Protein AF-A0A170V1P1-F1 (afdb_monomer_lite)

Secondary structure (DSSP, 8-state):
----HHHHHHHHHHTTSS-TTHHHHHHHHHHHHHTTS-HHHH-HHHHHHHHHHHHHHHHHS-HHHHHHHHHHHHHHS-TT-THHHHHHHHHHHH-STTSTTHHHHHHHHHHHHHH-TTTSHHHHHHHIIIIIIIIIIIHHHHHHTT----S---

Foldseek 3Di:
DPDDPVVLLVLLVQCPDDDPCRNLVSLVVLLVVLQVPACCVVPVPSVVSLLVSLLCCLQPNDLSSVLSSLSNCLSHDDLPPCSLVVSLVSLLVLLDPPHPCNSSSVSNLVNCCVSNVPPQVPPSVVCCVPSPVPPPPPVVVVVVVPPPPPDDDD

pLDDT: mean 90.19, std 14.11, range [43.72, 98.62]

InterPro domains:
  IPR016024 Armadillo-type fold [SSF48371] (6-128)

Radius of gyration: 19.27 Å; chains: 1; bounding box: 43×29×70 Å

Organism: Triatoma infestans (NCBI:txid30076)

Structure (mmCIF, N/CA/C/O backbone):
data_AF-A0A170V1P1-F1
#
_entry.id   AF-A0A170V1P1-F1
#
loop_
_atom_site.group_PDB
_atom_site.id
_atom_site.type_symbol
_atom_site.label_atom_id
_atom_site.label_alt_id
_atom_site.label_comp_id
_atom_site.label_asym_id
_atom_site.label_entity_id
_atom_site.label_seq_id
_atom_site.pdbx_PDB_ins_code
_atom_site.Cartn_x
_atom_site.Cartn_y
_atom_site.Cartn_z
_atom_site.occupancy
_atom_site.B_iso_or_equiv
_atom_site.auth_seq_id
_atom_site.auth_comp_id
_atom_site.auth_asym_id
_atom_site.auth_atom_id
_atom_site.pdbx_PDB_model_num
ATOM 1 N N . HIS A 1 1 ? -27.353 5.378 13.499 1.00 51.12 1 HIS A N 1
ATOM 2 C CA . HIS A 1 1 ? -25.947 4.970 13.680 1.00 51.12 1 HIS A CA 1
ATOM 3 C C . HIS A 1 1 ? -25.795 3.665 12.903 1.00 51.12 1 HIS A C 1
ATOM 5 O O . HIS A 1 1 ? -26.451 2.713 13.277 1.00 51.12 1 HIS A O 1
ATOM 11 N N . PHE A 1 2 ? -25.133 3.671 11.739 1.00 61.84 2 PHE A N 1
ATOM 12 C CA . PHE A 1 2 ? -25.094 2.531 10.789 1.00 61.84 2 PHE A CA 1
ATOM 13 C C . PHE A 1 2 ? -23.737 1.795 10.823 1.00 61.84 2 PHE A C 1
ATOM 15 O O . PHE A 1 2 ? -23.465 0.920 10.010 1.00 61.84 2 PHE A O 1
ATOM 22 N N . MET A 1 3 ? -22.859 2.206 11.741 1.00 75.06 3 MET A N 1
ATOM 23 C CA . MET A 1 3 ? -21.502 1.701 11.897 1.00 75.06 3 MET A CA 1
ATOM 24 C C . MET A 1 3 ? -21.457 0.753 13.083 1.00 75.06 3 MET A C 1
ATOM 26 O O . MET A 1 3 ? -21.413 1.195 14.228 1.00 75.06 3 MET A O 1
ATOM 30 N N . HIS A 1 4 ? -21.503 -0.540 12.792 1.00 85.19 4 HIS A N 1
ATOM 31 C CA . HIS A 1 4 ? -21.420 -1.597 13.785 1.00 85.19 4 HIS A CA 1
ATOM 32 C C . HIS A 1 4 ? -20.272 -2.547 13.443 1.00 85.19 4 HIS A C 1
ATOM 34 O O . HIS A 1 4 ? -19.876 -2.699 12.283 1.00 85.19 4 HIS A O 1
ATOM 40 N N . THR A 1 5 ? -19.721 -3.167 14.482 1.00 89.12 5 THR A N 1
ATOM 41 C CA . THR A 1 5 ? -18.569 -4.065 14.387 1.00 89.12 5 THR A CA 1
ATOM 42 C C . THR A 1 5 ? -18.816 -5.253 13.455 1.00 89.12 5 THR A C 1
ATOM 44 O O . THR A 1 5 ? -17.928 -5.646 12.705 1.00 89.12 5 THR A O 1
ATOM 47 N N . ASP A 1 6 ? -20.020 -5.816 13.469 1.00 92.06 6 ASP A N 1
ATOM 48 C CA . ASP A 1 6 ? -20.444 -6.916 12.598 1.00 92.06 6 ASP A CA 1
ATOM 49 C C . ASP A 1 6 ? -20.408 -6.535 11.110 1.00 92.06 6 ASP A C 1
ATOM 51 O O . ASP A 1 6 ? -19.884 -7.296 10.295 1.00 92.06 6 ASP A O 1
ATOM 55 N N . VAL A 1 7 ? -20.873 -5.332 10.760 1.00 91.50 7 VAL A N 1
ATOM 56 C CA . VAL A 1 7 ? -20.825 -4.809 9.387 1.00 91.50 7 VAL A CA 1
ATOM 57 C C . VAL A 1 7 ? -19.379 -4.657 8.917 1.00 91.50 7 VAL A C 1
ATOM 59 O O . VAL A 1 7 ? -19.053 -5.066 7.803 1.00 91.50 7 VAL A O 1
ATOM 62 N N . LEU A 1 8 ? -18.491 -4.112 9.756 1.00 92.69 8 LEU A N 1
ATOM 63 C CA . LEU A 1 8 ? -17.074 -3.966 9.407 1.00 92.69 8 LEU A CA 1
ATOM 64 C C . LEU A 1 8 ? -16.375 -5.314 9.247 1.00 92.69 8 LEU A C 1
ATOM 66 O O . LEU A 1 8 ? -15.660 -5.501 8.265 1.00 92.69 8 LEU A O 1
ATOM 70 N N . LYS A 1 9 ? -16.625 -6.269 10.145 1.00 94.06 9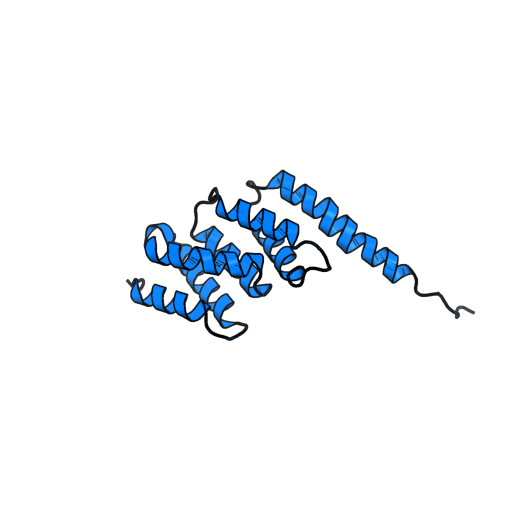 LYS A N 1
ATOM 71 C CA . LYS A 1 9 ? -16.095 -7.634 10.020 1.00 94.06 9 LYS A CA 1
ATOM 72 C C . LYS A 1 9 ? -16.570 -8.307 8.740 1.00 94.06 9 LYS A C 1
ATOM 74 O O . LYS A 1 9 ? -15.771 -8.926 8.038 1.00 94.06 9 LYS A O 1
ATOM 79 N N . HIS A 1 10 ? -17.844 -8.130 8.389 1.00 94.81 10 HIS A N 1
ATOM 80 C CA . HIS A 1 10 ? -18.364 -8.643 7.130 1.00 94.81 10 HIS A CA 1
ATOM 81 C C . HIS A 1 10 ? -17.653 -7.997 5.934 1.00 94.81 10 HIS A C 1
ATOM 83 O O . HIS A 1 10 ? -17.141 -8.717 5.082 1.00 94.81 10 HIS A O 1
ATOM 89 N N . LEU A 1 11 ? -17.512 -6.667 5.907 1.00 95.44 11 LEU A N 1
ATOM 90 C CA . LEU A 1 11 ? -16.762 -5.970 4.856 1.00 95.44 11 LEU A CA 1
ATOM 91 C C . LEU A 1 11 ? -15.310 -6.464 4.755 1.00 95.44 11 LEU A C 1
ATOM 93 O O . LEU A 1 11 ? -14.849 -6.738 3.653 1.00 95.44 11 LEU A O 1
ATOM 97 N N . ILE A 1 12 ? -14.604 -6.635 5.875 1.00 95.69 12 ILE A N 1
ATOM 98 C CA . ILE A 1 12 ? -13.230 -7.160 5.885 1.00 95.69 12 ILE A CA 1
ATOM 99 C C . ILE A 1 12 ? -13.186 -8.576 5.298 1.00 95.69 12 ILE A C 1
ATOM 101 O O . ILE A 1 12 ? -12.317 -8.861 4.476 1.00 95.69 12 ILE A O 1
ATOM 105 N N . SER A 1 13 ? -14.153 -9.439 5.625 1.00 95.69 13 SER A N 1
ATOM 106 C CA . SER A 1 13 ? -14.218 -10.793 5.057 1.00 95.69 13 SER A CA 1
ATOM 107 C C . SER A 1 13 ? -14.398 -10.798 3.531 1.00 95.69 13 SER A C 1
ATOM 109 O O . SER A 1 13 ? -13.803 -11.628 2.844 1.00 95.69 13 SER A O 1
ATOM 111 N N . LEU A 1 14 ? -15.123 -9.817 2.970 1.00 96.62 14 LEU A N 1
ATOM 112 C CA . LEU A 1 14 ? -15.291 -9.680 1.516 1.00 96.62 14 LEU A CA 1
ATOM 113 C C . LEU A 1 14 ? -13.968 -9.377 0.792 1.00 96.62 14 LEU A C 1
ATOM 115 O O . LEU A 1 14 ? -13.856 -9.646 -0.402 1.00 96.62 14 LEU A O 1
ATOM 119 N N . LEU A 1 15 ? -12.950 -8.842 1.481 1.00 96.31 15 LEU A N 1
ATOM 120 C CA . LEU A 1 15 ? -11.634 -8.579 0.882 1.00 96.31 15 LEU A CA 1
ATOM 121 C C . LEU A 1 15 ? -10.912 -9.857 0.448 1.00 96.31 15 LEU A C 1
ATOM 123 O O . LEU A 1 15 ? -10.050 -9.791 -0.426 1.00 96.31 15 LEU A O 1
ATOM 127 N N . GLN A 1 16 ? -11.253 -10.996 1.049 1.00 91.06 16 GLN A N 1
ATOM 128 C CA . GLN A 1 16 ? -10.657 -12.295 0.738 1.00 91.06 16 GLN A CA 1
ATOM 129 C C . GLN A 1 16 ? -11.394 -13.030 -0.388 1.00 91.06 16 GLN A C 1
ATOM 131 O O . GLN A 1 16 ? -10.928 -14.070 -0.845 1.00 91.06 16 GLN A O 1
ATOM 136 N N . MET A 1 17 ? -12.534 -12.506 -0.848 1.00 93.00 17 MET A N 1
ATOM 137 C CA . MET A 1 17 ? -13.290 -13.127 -1.930 1.00 93.00 17 MET A CA 1
ATOM 138 C C . MET A 1 17 ? -12.584 -12.978 -3.275 1.00 93.00 17 MET A C 1
ATOM 140 O O . MET A 1 17 ? -12.004 -11.938 -3.601 1.00 93.00 17 MET A O 1
ATOM 144 N N . GLU A 1 18 ? -12.711 -14.014 -4.098 1.00 86.38 18 GLU A N 1
ATOM 145 C CA . GLU A 1 18 ? -12.248 -13.981 -5.476 1.00 86.38 18 GLU A CA 1
ATOM 146 C C . GLU A 1 18 ? -13.092 -13.015 -6.309 1.00 86.38 18 GLU A C 1
ATOM 148 O O . GLU A 1 18 ? -14.321 -13.040 -6.301 1.00 86.38 18 GLU A O 1
ATOM 153 N N . GLY A 1 19 ? -12.418 -12.149 -7.057 1.00 87.94 19 GLY A N 1
ATOM 154 C CA . GLY A 1 19 ? -13.070 -11.184 -7.929 1.00 87.94 19 GLY A CA 1
ATOM 155 C C . GLY A 1 19 ? -12.243 -9.918 -8.049 1.00 87.94 19 GLY A C 1
ATOM 156 O O . GLY A 1 19 ? -11.910 -9.266 -7.062 1.00 87.94 19 GLY A O 1
ATOM 157 N N . GLU A 1 20 ? -11.921 -9.534 -9.281 1.00 85.25 20 GLU A N 1
ATOM 158 C CA . GLU A 1 20 ? -10.964 -8.455 -9.536 1.00 85.25 20 GLU A CA 1
ATOM 159 C C . GLU A 1 20 ? -11.366 -7.105 -8.920 1.00 85.25 20 GLU A C 1
ATOM 161 O O . GLU A 1 20 ? -10.501 -6.322 -8.524 1.00 85.25 20 GLU A O 1
ATOM 166 N N . ASN A 1 21 ? -12.669 -6.834 -8.830 1.00 91.44 21 ASN A N 1
ATOM 167 C CA . ASN A 1 21 ? -13.185 -5.552 -8.358 1.00 91.44 21 ASN A CA 1
ATOM 168 C C . ASN A 1 21 ? -13.751 -5.599 -6.932 1.00 91.44 21 ASN A C 1
ATOM 170 O O . ASN A 1 21 ? -14.033 -4.533 -6.392 1.00 91.44 21 ASN A O 1
ATOM 174 N N . ILE A 1 22 ? -13.867 -6.772 -6.294 1.00 96.06 22 ILE A N 1
ATOM 175 C CA . ILE A 1 22 ? -14.460 -6.879 -4.950 1.00 96.06 22 ILE A CA 1
ATOM 176 C C . ILE A 1 22 ? -13.596 -6.127 -3.938 1.00 96.06 22 ILE A C 1
ATOM 178 O O . ILE A 1 22 ? -14.036 -5.124 -3.376 1.00 96.06 22 ILE A O 1
ATOM 182 N N . ALA A 1 23 ? -12.335 -6.536 -3.775 1.00 97.19 23 ALA A N 1
ATOM 183 C CA . ALA A 1 23 ? -11.441 -5.902 -2.810 1.00 97.19 23 ALA A CA 1
ATOM 184 C C . ALA A 1 23 ? -11.261 -4.382 -3.042 1.00 97.19 23 ALA A C 1
ATOM 186 O O . ALA A 1 23 ? -11.428 -3.622 -2.088 1.00 97.19 23 ALA A O 1
ATOM 187 N N . PRO A 1 24 ? -11.012 -3.876 -4.271 1.00 97.38 24 PRO A N 1
ATOM 188 C CA . PRO A 1 24 ? -10.933 -2.432 -4.508 1.00 97.38 24 PRO A CA 1
ATOM 189 C C . PRO A 1 24 ? -12.202 -1.655 -4.121 1.00 97.38 24 PRO A C 1
ATOM 191 O O . PRO A 1 24 ? -12.094 -0.544 -3.596 1.00 97.38 24 PRO A O 1
ATOM 194 N N . LEU A 1 25 ? -13.395 -2.208 -4.373 1.00 98.00 25 LEU A N 1
ATOM 195 C CA . LEU A 1 25 ? -14.662 -1.557 -4.023 1.00 98.00 25 LEU A CA 1
ATOM 196 C C . LEU A 1 25 ? -14.867 -1.528 -2.509 1.00 98.00 25 LEU A C 1
ATOM 198 O O . LEU A 1 25 ? -15.166 -0.472 -1.952 1.00 98.00 25 LEU A O 1
ATOM 202 N N . VAL A 1 26 ? -14.630 -2.652 -1.837 1.00 97.88 26 VAL A N 1
ATOM 203 C CA . VAL A 1 26 ? -14.734 -2.759 -0.378 1.00 97.88 26 VAL A CA 1
ATOM 204 C C . VAL A 1 26 ? -13.740 -1.819 0.311 1.00 97.88 26 VAL A C 1
ATOM 206 O O . VAL A 1 26 ? -14.126 -1.067 1.203 1.00 97.88 26 VAL A O 1
ATOM 209 N N . LEU A 1 27 ? -12.484 -1.764 -0.146 1.00 98.06 27 LEU A N 1
ATOM 210 C CA . LEU A 1 27 ? -11.490 -0.814 0.368 1.00 98.06 27 LEU A CA 1
ATOM 211 C C . LEU A 1 27 ? -11.916 0.640 0.149 1.00 98.06 27 LEU A C 1
ATOM 213 O O . LEU A 1 27 ? -11.686 1.481 1.016 1.00 98.06 27 LEU A O 1
ATOM 217 N N . SER A 1 28 ? -12.567 0.955 -0.974 1.00 97.31 28 SER A N 1
ATOM 218 C CA . SER A 1 28 ? -13.118 2.293 -1.213 1.00 97.31 28 SER A CA 1
ATOM 219 C C . SER A 1 28 ? -14.236 2.633 -0.223 1.00 97.31 28 SER A C 1
ATOM 221 O O . SER A 1 28 ? -14.306 3.775 0.237 1.00 97.31 28 SER A O 1
ATOM 223 N N . VAL A 1 29 ? -15.081 1.659 0.128 1.00 96.62 29 VAL A N 1
ATOM 224 C CA . VAL A 1 29 ? -16.107 1.808 1.170 1.00 96.62 29 VAL A CA 1
ATOM 225 C C . VAL A 1 29 ? -15.441 2.050 2.525 1.00 96.62 29 VAL A C 1
ATOM 227 O O . VAL A 1 29 ? -15.682 3.093 3.124 1.00 96.62 29 VAL A O 1
ATOM 230 N N . LEU A 1 30 ? -14.522 1.186 2.966 1.00 96.31 30 LEU A N 1
ATOM 231 C CA . LEU A 1 30 ? -13.786 1.348 4.232 1.00 96.31 30 LEU A CA 1
ATOM 232 C C . LEU A 1 30 ? -13.037 2.690 4.308 1.00 96.31 30 LEU A C 1
ATOM 234 O O . LEU A 1 30 ? -13.056 3.372 5.330 1.00 96.31 30 LEU A O 1
ATOM 238 N N . THR A 1 31 ? -12.435 3.119 3.198 1.00 97.12 31 THR A N 1
ATOM 239 C CA . THR A 1 31 ? -11.798 4.439 3.087 1.00 97.12 31 THR A CA 1
ATOM 240 C C . THR A 1 31 ? -12.814 5.562 3.267 1.00 97.12 31 THR A C 1
ATOM 242 O O . THR A 1 31 ? -12.540 6.518 3.980 1.00 97.12 31 THR A O 1
ATOM 245 N N . PHE A 1 32 ? -13.978 5.484 2.615 1.00 96.06 32 PHE A N 1
ATOM 246 C CA . PHE A 1 32 ? -15.017 6.508 2.730 1.00 96.06 32 PHE A CA 1
ATOM 247 C C . PHE A 1 32 ? -15.531 6.638 4.166 1.00 96.06 32 PHE A C 1
ATOM 249 O O . PHE A 1 32 ? -15.679 7.753 4.660 1.00 96.06 32 PHE A O 1
ATOM 256 N N . LEU A 1 33 ? -15.736 5.508 4.838 1.00 93.94 33 LEU A N 1
ATOM 257 C CA . LEU A 1 33 ? -16.208 5.448 6.218 1.00 93.94 33 LEU A CA 1
ATOM 258 C C . LEU A 1 33 ? -15.212 6.084 7.199 1.00 93.94 33 LEU A C 1
ATOM 260 O O . LEU A 1 33 ? -15.622 6.827 8.087 1.00 93.94 33 LEU A O 1
ATOM 264 N N . GLY A 1 34 ? -13.912 5.869 6.982 1.00 94.56 34 GLY A N 1
ATOM 265 C CA . GLY A 1 34 ? -12.841 6.448 7.797 1.00 94.56 34 GLY A CA 1
ATOM 266 C C . GLY A 1 34 ? -12.614 7.955 7.619 1.00 94.56 34 GLY A C 1
ATOM 267 O O . GLY A 1 34 ? -11.917 8.561 8.426 1.00 94.56 34 GLY A O 1
ATOM 268 N N . LYS A 1 35 ? -13.185 8.596 6.584 1.00 92.38 35 LYS A N 1
ATOM 269 C CA . LYS A 1 35 ? -12.918 10.021 6.283 1.00 92.38 35 LYS A CA 1
ATOM 270 C C . LYS A 1 35 ? -13.417 10.984 7.351 1.00 92.38 35 LYS A C 1
ATOM 272 O O . LYS A 1 35 ? -12.818 12.037 7.535 1.00 92.38 35 LYS A O 1
ATOM 277 N N . PHE A 1 36 ? -14.562 10.678 7.957 1.00 88.62 36 PHE A N 1
ATOM 278 C CA . PHE A 1 36 ? -15.187 11.576 8.930 1.00 88.62 36 PHE A CA 1
ATOM 279 C C . PHE A 1 36 ? -14.594 11.370 10.322 1.00 88.62 36 PHE A C 1
ATOM 281 O O . PHE A 1 36 ? -14.342 12.325 11.050 1.00 88.62 36 PHE A O 1
ATOM 288 N N . LYS A 1 37 ? -14.356 10.104 10.667 1.00 91.50 37 LYS A N 1
ATOM 289 C CA . LYS A 1 37 ? -13.635 9.681 11.856 1.00 91.50 37 LYS A CA 1
ATOM 290 C C . LYS A 1 37 ? -12.900 8.393 11.517 1.00 91.50 37 LYS A C 1
ATOM 292 O O . LYS A 1 37 ? -13.517 7.483 10.960 1.00 91.50 37 LYS A O 1
ATOM 297 N N . SER A 1 38 ? -11.609 8.331 11.837 1.00 94.38 38 SER A N 1
ATOM 298 C CA . SER A 1 38 ? -10.773 7.176 11.506 1.00 94.38 38 SER A CA 1
ATOM 299 C C . SER A 1 38 ? -11.392 5.887 12.054 1.00 94.38 38 SER A C 1
ATOM 301 O O . SER A 1 38 ? -11.941 5.857 13.163 1.00 94.38 38 SER A O 1
ATOM 303 N N . LEU A 1 39 ? -11.311 4.805 11.277 1.00 94.75 39 LEU A N 1
ATOM 304 C CA . LEU A 1 39 ? -11.720 3.487 11.752 1.00 94.75 39 LEU A CA 1
ATOM 305 C C . LEU A 1 39 ? -10.813 3.002 12.886 1.00 94.75 39 LEU A C 1
ATOM 307 O O . LEU A 1 39 ? -11.302 2.301 13.761 1.00 94.75 39 LEU A O 1
ATOM 311 N N . CYS A 1 40 ? -9.541 3.410 12.941 1.00 94.75 40 CYS A N 1
ATOM 312 C CA . CYS A 1 40 ? -8.635 2.987 14.014 1.00 94.75 40 CYS A CA 1
ATOM 313 C C . CYS A 1 40 ? -9.045 3.565 15.376 1.00 94.75 40 CYS A C 1
ATOM 315 O O . CYS A 1 40 ? -8.836 2.930 16.403 1.00 94.75 40 CYS A O 1
ATOM 317 N N . GLU A 1 41 ? -9.670 4.745 15.396 1.00 93.75 41 GLU A N 1
ATOM 318 C CA . GLU A 1 41 ? -10.178 5.356 16.631 1.00 93.75 41 GLU A CA 1
ATOM 319 C C . GLU A 1 41 ? -11.469 4.702 17.137 1.00 93.75 41 GLU A C 1
ATOM 321 O O . GLU A 1 41 ? -11.786 4.788 18.321 1.00 93.75 41 GLU A O 1
ATOM 326 N N . GLN A 1 42 ? -12.257 4.113 16.235 1.00 93.44 42 GLN A N 1
ATOM 327 C CA . GLN A 1 42 ? -13.596 3.597 16.543 1.00 93.44 42 GLN A CA 1
ATOM 328 C C . GLN A 1 42 ? -13.625 2.072 16.672 1.00 93.44 42 GLN A C 1
ATOM 330 O O . GLN A 1 42 ? -14.376 1.537 17.482 1.00 93.44 42 GLN A O 1
ATOM 335 N N . PHE A 1 43 ? -12.810 1.389 15.874 1.00 94.69 43 PHE A N 1
ATOM 336 C CA . PHE A 1 43 ? -12.800 -0.055 15.662 1.00 94.69 43 PHE A CA 1
ATOM 337 C C . PHE A 1 43 ? -11.347 -0.565 15.578 1.00 94.69 43 PHE A C 1
ATOM 339 O O . PHE A 1 43 ? -10.929 -1.102 14.549 1.00 94.69 43 PHE A O 1
ATOM 346 N N . PRO A 1 44 ? -10.526 -0.350 16.628 1.00 95.12 44 PRO A N 1
ATOM 347 C CA . PRO A 1 44 ? -9.093 -0.653 16.590 1.00 95.12 44 PRO A CA 1
ATOM 348 C C . PRO A 1 44 ? -8.800 -2.137 16.333 1.00 95.12 44 PRO A C 1
ATOM 350 O O . PRO A 1 44 ? -7.836 -2.456 15.642 1.00 95.12 44 PRO A O 1
ATOM 353 N N . ASN A 1 45 ? -9.645 -3.043 16.834 1.00 95.56 45 ASN A N 1
ATOM 354 C CA . ASN A 1 45 ? -9.473 -4.484 16.640 1.00 95.56 45 ASN A CA 1
ATOM 355 C C . ASN A 1 45 ? -9.704 -4.880 15.175 1.00 95.56 45 ASN A C 1
ATOM 357 O O . ASN A 1 45 ? -8.912 -5.611 14.589 1.00 95.56 45 ASN A O 1
ATOM 361 N N . GLU A 1 46 ? -10.752 -4.342 14.555 1.00 94.81 46 GLU A N 1
ATOM 362 C CA . GLU A 1 46 ? -11.086 -4.608 13.156 1.00 94.81 46 GLU A CA 1
ATOM 363 C C . GLU A 1 46 ? -10.037 -3.996 12.217 1.00 94.81 46 GLU A C 1
ATOM 365 O O . GLU A 1 46 ? -9.668 -4.592 11.207 1.00 94.81 46 GLU A O 1
ATOM 370 N N . VAL A 1 47 ? -9.496 -2.823 12.562 1.00 95.81 47 VAL A N 1
ATOM 371 C CA . VAL A 1 47 ? -8.379 -2.239 11.808 1.00 95.81 47 VAL A CA 1
ATOM 372 C C . VAL A 1 47 ? -7.110 -3.080 11.945 1.00 95.81 47 VAL A C 1
ATOM 374 O O . VAL A 1 47 ? -6.406 -3.248 10.949 1.00 95.81 47 VAL A O 1
ATOM 377 N N . ALA A 1 48 ? -6.839 -3.669 13.112 1.00 96.50 48 ALA A N 1
ATOM 378 C CA . ALA A 1 48 ? -5.708 -4.582 13.279 1.00 96.50 48 ALA A CA 1
ATOM 379 C C . ALA A 1 48 ? -5.799 -5.807 12.345 1.00 96.50 48 ALA A C 1
ATOM 381 O O . ALA A 1 48 ? -4.780 -6.239 11.807 1.00 96.50 48 ALA A O 1
ATOM 382 N N . GLU A 1 49 ? -7.007 -6.315 12.081 1.00 96.25 49 GLU A N 1
ATOM 383 C CA . GLU A 1 49 ? -7.251 -7.379 11.091 1.00 96.25 49 GLU A CA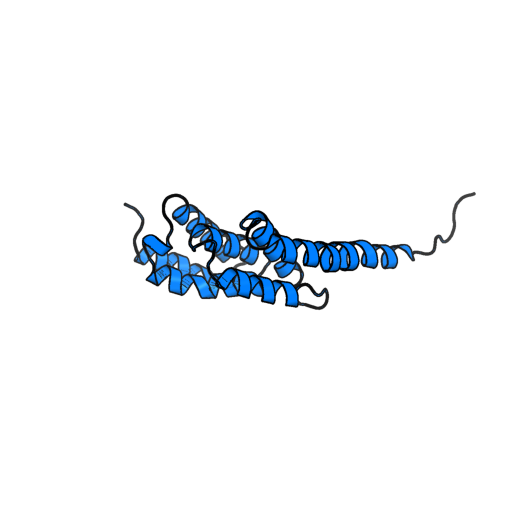 1
ATOM 384 C C . GLU A 1 49 ? -7.112 -6.881 9.637 1.00 96.25 49 GLU A C 1
ATOM 386 O O . GLU A 1 49 ? -6.643 -7.608 8.759 1.00 96.25 49 GLU A O 1
ATOM 391 N N . LEU A 1 50 ? -7.485 -5.626 9.371 1.00 96.88 50 LEU A N 1
ATOM 392 C CA . LEU A 1 50 ? -7.424 -5.007 8.043 1.00 96.88 50 LEU A CA 1
ATOM 393 C C . LEU A 1 50 ? -5.990 -4.688 7.586 1.00 96.88 50 LEU A C 1
ATOM 395 O O . LEU A 1 50 ? -5.681 -4.806 6.396 1.00 96.88 50 LEU A O 1
ATOM 399 N N . ILE A 1 51 ? -5.115 -4.272 8.506 1.00 98.12 51 ILE A N 1
ATOM 400 C CA . ILE A 1 51 ? -3.726 -3.869 8.221 1.00 98.12 51 ILE A CA 1
ATOM 401 C C . ILE A 1 51 ? -2.957 -4.902 7.379 1.00 98.12 51 ILE A C 1
ATOM 403 O O . ILE A 1 51 ? -2.461 -4.518 6.315 1.00 98.12 51 ILE A O 1
ATOM 407 N N . PRO A 1 52 ? -2.852 -6.189 7.771 1.00 98.19 52 PRO A N 1
ATOM 408 C CA . PRO A 1 52 ? -2.084 -7.167 7.002 1.00 98.19 52 PRO A CA 1
ATOM 409 C C . PRO A 1 52 ? -2.655 -7.401 5.597 1.00 98.19 52 PRO A C 1
ATOM 411 O O . PRO A 1 52 ? -1.888 -7.593 4.654 1.00 98.19 52 PRO A O 1
ATOM 414 N N . ILE A 1 53 ? -3.979 -7.314 5.423 1.00 98.12 53 ILE A N 1
ATOM 415 C CA . ILE A 1 53 ? -4.637 -7.453 4.113 1.00 98.12 53 ILE A CA 1
ATOM 416 C C . ILE A 1 53 ? -4.259 -6.276 3.206 1.00 98.12 53 ILE A C 1
ATOM 418 O O . ILE A 1 53 ? -3.828 -6.462 2.066 1.00 98.12 53 ILE A O 1
ATOM 422 N N . CYS A 1 54 ? -4.371 -5.050 3.720 1.00 98.50 54 CYS A N 1
ATOM 423 C CA . CYS A 1 54 ? -3.978 -3.849 2.990 1.00 98.50 54 CYS A CA 1
ATOM 424 C C . CYS A 1 54 ? -2.481 -3.844 2.655 1.00 98.50 54 CYS A C 1
ATOM 426 O O . CYS A 1 54 ? -2.112 -3.478 1.538 1.00 98.50 54 CYS A O 1
ATOM 428 N N . LYS A 1 55 ? -1.626 -4.284 3.585 1.00 98.56 55 LYS A N 1
ATOM 429 C CA . LYS A 1 55 ? -0.186 -4.432 3.351 1.00 98.56 55 LYS A CA 1
ATOM 430 C C . LYS A 1 55 ? 0.081 -5.407 2.203 1.00 98.56 55 LYS A C 1
ATOM 432 O O . LYS A 1 55 ? 0.722 -5.026 1.227 1.00 98.56 55 LYS A O 1
ATOM 437 N N . ALA A 1 56 ? -0.501 -6.606 2.250 1.00 98.31 56 ALA A N 1
ATOM 438 C CA . ALA A 1 56 ? -0.349 -7.604 1.192 1.00 98.31 56 ALA A CA 1
ATOM 439 C C . ALA A 1 56 ? -0.801 -7.071 -0.179 1.00 98.31 56 ALA A C 1
ATOM 441 O O . ALA A 1 56 ? -0.104 -7.255 -1.181 1.00 98.31 56 ALA A O 1
ATOM 442 N N . PHE A 1 57 ? -1.922 -6.342 -0.229 1.00 98.44 57 PHE A N 1
ATOM 443 C CA . PHE A 1 57 ? -2.394 -5.704 -1.458 1.00 98.44 57 PHE A CA 1
ATOM 444 C C . PHE A 1 57 ? -1.475 -4.598 -1.971 1.00 98.44 57 PHE A C 1
ATOM 446 O O . PHE A 1 57 ? -1.304 -4.493 -3.185 1.00 98.44 57 PHE A O 1
ATOM 453 N N . ALA A 1 58 ? -0.894 -3.787 -1.087 1.00 98.56 58 ALA A N 1
ATOM 454 C CA . ALA A 1 58 ? 0.057 -2.743 -1.463 1.00 98.56 58 ALA A CA 1
ATOM 455 C C . ALA A 1 58 ? 1.372 -3.325 -2.008 1.00 98.56 58 ALA A C 1
ATOM 457 O O . ALA A 1 58 ? 1.943 -2.768 -2.944 1.00 98.56 58 ALA A O 1
ATOM 458 N N . GLU A 1 59 ? 1.826 -4.449 -1.452 1.00 98.12 59 GLU A N 1
ATOM 459 C CA . GLU A 1 59 ? 3.119 -5.061 -1.777 1.00 98.12 59 GLU A CA 1
ATOM 460 C C . GLU A 1 59 ? 3.062 -6.020 -2.973 1.00 98.12 59 GLU A C 1
ATOM 462 O O . GLU A 1 59 ? 3.998 -6.061 -3.771 1.00 98.12 59 GLU A O 1
ATOM 467 N N . SER A 1 60 ? 1.980 -6.793 -3.099 1.00 97.12 60 SER A N 1
ATOM 468 C CA . SER A 1 60 ? 1.890 -7.933 -4.030 1.00 97.12 60 SER A CA 1
ATOM 469 C C . SER A 1 60 ? 0.527 -8.100 -4.715 1.00 97.12 60 SER A C 1
ATOM 471 O O . SER A 1 60 ? 0.356 -8.976 -5.562 1.00 97.12 60 SER A O 1
ATOM 473 N N . GLY A 1 61 ? -0.455 -7.254 -4.392 1.00 96.25 61 GLY A N 1
ATOM 474 C CA . GLY A 1 61 ? -1.775 -7.301 -5.017 1.00 96.25 61 GLY A CA 1
ATOM 475 C C . GLY A 1 61 ? -1.773 -6.838 -6.476 1.00 96.25 61 GLY A C 1
ATOM 476 O O . GLY A 1 61 ? -0.746 -6.507 -7.070 1.00 96.25 61 GLY A O 1
ATOM 477 N N . LYS A 1 62 ? -2.966 -6.754 -7.064 1.00 96.94 62 LYS A N 1
ATOM 478 C CA . LYS A 1 62 ? -3.182 -6.083 -8.351 1.00 96.94 62 LYS A CA 1
ATOM 479 C C . LYS A 1 62 ? -3.055 -4.559 -8.191 1.00 96.94 62 LYS A C 1
ATOM 481 O O . LYS A 1 62 ? -3.398 -4.029 -7.131 1.00 96.94 62 LYS A O 1
ATOM 486 N N . PRO A 1 63 ? -2.726 -3.805 -9.256 1.00 98.19 63 PRO A N 1
ATOM 487 C CA . PRO A 1 63 ? -2.570 -2.349 -9.175 1.00 98.19 63 PRO A CA 1
ATOM 488 C C . PRO A 1 63 ? -3.782 -1.607 -8.578 1.00 98.19 63 PRO A C 1
ATOM 490 O O . PRO A 1 63 ? -3.631 -0.697 -7.762 1.00 98.19 63 PRO A O 1
ATOM 493 N N . LYS A 1 64 ? -5.012 -2.029 -8.916 1.00 97.50 64 LYS A N 1
ATOM 494 C CA . LYS A 1 64 ? -6.245 -1.459 -8.337 1.00 97.50 64 LYS A CA 1
ATOM 495 C C . LYS A 1 64 ? -6.360 -1.706 -6.828 1.00 97.50 64 LYS A C 1
ATOM 497 O O . LYS A 1 64 ? -6.853 -0.831 -6.118 1.00 97.50 64 LYS A O 1
ATOM 502 N N . GLN A 1 65 ? -5.922 -2.874 -6.353 1.00 98.12 65 GLN A N 1
ATOM 503 C CA . GLN A 1 65 ? -5.928 -3.214 -4.930 1.00 98.12 65 GLN A CA 1
ATOM 504 C C . GLN A 1 65 ? -4.895 -2.370 -4.182 1.00 98.12 65 GLN A C 1
ATOM 506 O O . GLN A 1 65 ? -5.266 -1.719 -3.213 1.00 98.12 65 GLN A O 1
ATOM 511 N N . ALA A 1 66 ? -3.656 -2.271 -4.680 1.00 98.56 66 ALA A N 1
ATOM 512 C CA . ALA A 1 66 ? -2.612 -1.443 -4.068 1.00 98.56 66 ALA A CA 1
ATOM 513 C C . ALA A 1 66 ? -3.023 0.028 -3.927 1.00 98.56 66 ALA A C 1
ATOM 515 O O . ALA A 1 66 ? -2.897 0.613 -2.849 1.00 98.56 66 ALA A O 1
ATOM 516 N N . LYS A 1 67 ? -3.601 0.610 -4.987 1.00 98.31 67 LYS A N 1
ATOM 517 C CA . LYS A 1 67 ? -4.158 1.971 -4.954 1.00 98.31 67 LYS A CA 1
ATOM 518 C C . LYS A 1 67 ? -5.136 2.161 -3.796 1.00 98.31 67 LYS A C 1
ATOM 520 O O . LYS A 1 67 ? -5.042 3.150 -3.070 1.00 98.31 67 LYS A O 1
ATOM 525 N N . GLN A 1 68 ? -6.109 1.262 -3.662 1.00 98.50 68 GLN A N 1
ATOM 526 C CA . GLN A 1 68 ? -7.156 1.421 -2.655 1.00 98.50 68 GLN A CA 1
ATOM 527 C C . GLN A 1 68 ? -6.665 1.053 -1.255 1.00 98.50 68 GLN A C 1
ATOM 529 O O . GLN A 1 68 ? -7.070 1.698 -0.295 1.00 98.50 68 GLN A O 1
ATOM 534 N N . ALA A 1 69 ? -5.744 0.098 -1.137 1.00 98.56 69 ALA A N 1
ATOM 535 C CA . ALA A 1 69 ? -5.151 -0.296 0.132 1.00 98.56 69 ALA A CA 1
ATOM 536 C C . ALA A 1 69 ? -4.353 0.853 0.755 1.00 98.56 69 ALA A C 1
ATOM 538 O O . ALA A 1 69 ? -4.592 1.205 1.906 1.00 98.56 69 ALA A O 1
ATOM 539 N N . ILE A 1 70 ? -3.492 1.523 -0.018 1.00 98.62 70 ILE A N 1
ATOM 540 C CA . ILE A 1 70 ? -2.714 2.668 0.484 1.00 98.62 70 ILE A CA 1
ATOM 541 C C . ILE A 1 70 ? -3.625 3.824 0.884 1.00 98.62 70 ILE A C 1
ATOM 543 O O . ILE A 1 70 ? -3.399 4.449 1.916 1.00 98.62 70 ILE A O 1
ATOM 547 N N . ARG A 1 71 ? -4.680 4.099 0.107 1.00 98.19 71 ARG A N 1
ATOM 548 C CA . ARG A 1 71 ? -5.674 5.122 0.471 1.00 98.19 71 ARG A CA 1
ATOM 549 C C . ARG A 1 71 ? -6.414 4.760 1.756 1.00 98.19 71 ARG A C 1
ATOM 551 O O . ARG A 1 71 ? -6.637 5.640 2.582 1.00 98.19 71 ARG A O 1
ATOM 558 N N . CYS A 1 72 ? -6.772 3.490 1.924 1.00 98.44 72 CYS A N 1
ATOM 559 C CA . CYS A 1 72 ? -7.447 3.001 3.118 1.00 98.44 72 CYS A CA 1
ATOM 560 C C . CYS A 1 72 ? -6.551 3.126 4.355 1.00 98.44 72 CYS A C 1
ATOM 562 O O . CYS A 1 72 ? -6.993 3.678 5.361 1.00 98.44 72 CYS A O 1
ATOM 564 N N . LEU A 1 73 ? -5.286 2.705 4.256 1.00 98.44 73 LEU A N 1
ATOM 565 C CA . LEU A 1 73 ? -4.290 2.863 5.319 1.00 98.44 73 LEU A CA 1
ATOM 566 C C . LEU A 1 73 ? -4.054 4.340 5.645 1.00 98.44 73 LEU A C 1
ATOM 568 O O . LEU A 1 73 ? -4.089 4.715 6.806 1.00 98.44 73 LEU A O 1
ATOM 572 N N . TYR A 1 74 ? -3.881 5.194 4.634 1.00 97.88 74 TYR A N 1
ATOM 573 C CA . TYR A 1 74 ? -3.657 6.630 4.828 1.00 97.88 74 TYR A CA 1
ATOM 574 C C . TYR A 1 74 ? -4.789 7.326 5.590 1.00 97.88 74 TYR A C 1
ATOM 576 O O . TYR A 1 74 ? -4.533 8.206 6.404 1.00 97.88 74 TYR A O 1
ATOM 584 N N . VAL A 1 75 ? -6.041 6.961 5.301 1.00 97.94 75 VAL A N 1
ATOM 585 C CA . VAL A 1 75 ? -7.201 7.555 5.979 1.00 97.94 75 VAL A CA 1
ATOM 586 C C . VAL A 1 75 ? -7.345 7.040 7.410 1.00 97.94 75 VAL A C 1
ATOM 588 O O . VAL A 1 75 ? -7.818 7.779 8.268 1.00 97.94 75 VAL A O 1
ATOM 591 N N . ASN A 1 76 ? -6.974 5.783 7.666 1.00 97.31 76 ASN A N 1
ATOM 592 C CA . ASN A 1 76 ? -7.308 5.112 8.919 1.00 97.31 76 ASN A CA 1
ATOM 593 C C . ASN A 1 76 ? -6.141 4.962 9.900 1.00 97.31 76 ASN A C 1
ATOM 595 O O . ASN A 1 76 ? -6.399 4.690 11.066 1.00 97.31 76 ASN A O 1
ATOM 599 N N . LEU A 1 77 ? -4.891 5.149 9.481 1.00 96.81 77 LEU A N 1
ATOM 600 C CA . LEU A 1 77 ? -3.717 5.074 10.354 1.00 96.81 77 LEU A CA 1
ATOM 601 C C . LEU A 1 77 ? -3.097 6.448 10.601 1.00 96.81 77 LEU A C 1
ATOM 603 O O . LEU A 1 77 ? -3.349 7.411 9.873 1.00 96.81 77 LEU A O 1
ATOM 607 N N . ASP A 1 78 ? -2.233 6.521 11.613 1.00 95.12 78 ASP A N 1
ATOM 608 C CA . ASP A 1 78 ? -1.379 7.688 11.803 1.00 95.12 78 ASP A CA 1
ATOM 609 C C . ASP A 1 78 ? -0.429 7.847 10.607 1.00 95.12 78 ASP A C 1
ATOM 611 O O . ASP A 1 78 ? 0.142 6.884 10.093 1.00 95.12 78 ASP A O 1
ATOM 615 N N . LYS A 1 79 ? -0.213 9.081 10.149 1.00 93.56 79 LYS A N 1
ATOM 616 C CA . LYS A 1 79 ? 0.646 9.339 8.981 1.00 93.56 79 LYS A CA 1
ATOM 617 C C . LYS A 1 79 ? 2.094 8.915 9.228 1.00 93.56 79 LYS A C 1
ATOM 619 O O . LYS A 1 79 ? 2.800 8.565 8.281 1.00 93.56 79 LYS A O 1
ATOM 624 N N . ASN A 1 80 ? 2.543 8.906 10.480 1.00 94.62 80 ASN A N 1
ATOM 625 C CA . ASN A 1 80 ? 3.877 8.483 10.887 1.00 94.62 80 ASN A CA 1
ATOM 626 C C . ASN A 1 80 ? 3.980 6.981 11.153 1.00 94.62 80 ASN A C 1
ATOM 628 O O . ASN A 1 80 ? 5.093 6.516 11.386 1.00 94.62 80 ASN A O 1
ATOM 632 N N . ASP A 1 81 ? 2.895 6.216 10.999 1.00 96.62 81 ASP A N 1
ATOM 633 C CA . ASP A 1 81 ? 2.890 4.771 11.228 1.00 96.62 81 ASP A CA 1
ATOM 634 C C . ASP A 1 81 ? 4.058 4.076 10.485 1.00 96.62 81 ASP A C 1
ATOM 636 O O . ASP A 1 81 ? 4.294 4.362 9.294 1.00 96.62 81 ASP A O 1
ATOM 640 N N . PRO A 1 82 ? 4.851 3.230 11.176 1.00 97.12 82 PRO A N 1
ATOM 641 C CA . PRO A 1 82 ? 6.021 2.577 10.599 1.00 97.12 82 PRO A CA 1
ATOM 642 C C . PRO A 1 82 ? 5.685 1.694 9.393 1.00 97.12 82 PRO A C 1
ATOM 644 O O . PRO A 1 82 ? 6.535 1.568 8.508 1.00 97.12 82 PRO A O 1
ATOM 647 N N . LEU A 1 83 ? 4.449 1.195 9.287 1.00 98.00 83 LEU A N 1
ATOM 648 C CA . LEU A 1 83 ? 3.962 0.375 8.177 1.00 98.00 83 LEU A CA 1
ATOM 649 C C . LEU A 1 83 ? 4.223 1.014 6.808 1.00 98.00 83 LEU A C 1
ATOM 651 O O . LEU A 1 83 ? 4.568 0.322 5.854 1.00 98.00 83 LEU A O 1
ATOM 6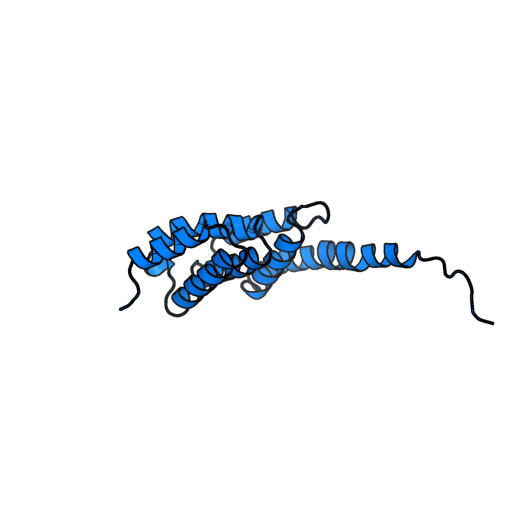55 N N . PHE A 1 84 ? 4.098 2.3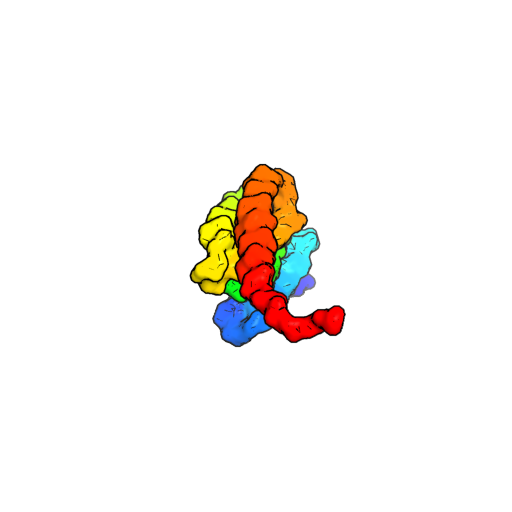40 6.691 1.00 98.38 84 PHE A N 1
ATOM 656 C CA . PHE A 1 84 ? 4.359 3.015 5.416 1.00 98.38 84 PHE A CA 1
ATOM 657 C C . PHE A 1 84 ? 5.832 2.936 4.991 1.00 98.38 84 PHE A C 1
ATOM 659 O O . PHE A 1 84 ? 6.103 2.934 3.793 1.00 98.38 84 PHE A O 1
ATOM 666 N N . ASN A 1 85 ? 6.773 2.859 5.942 1.00 98.00 85 ASN A N 1
ATOM 667 C CA . ASN A 1 85 ? 8.187 2.632 5.628 1.00 98.00 85 ASN A CA 1
ATOM 668 C C . ASN A 1 85 ? 8.398 1.200 5.127 1.00 98.00 85 ASN A C 1
ATOM 670 O O . ASN A 1 85 ? 9.075 1.000 4.125 1.00 98.00 85 ASN A O 1
ATOM 674 N N . GLU A 1 86 ? 7.776 0.219 5.786 1.00 98.25 86 GLU A N 1
ATOM 675 C CA . GLU A 1 86 ? 7.856 -1.190 5.385 1.00 98.25 86 GLU A CA 1
ATOM 676 C C . GLU A 1 86 ? 7.323 -1.396 3.962 1.00 98.25 86 GLU A C 1
ATOM 678 O O . GLU A 1 86 ? 8.003 -1.988 3.122 1.00 98.25 86 GLU A O 1
ATOM 683 N N . ILE A 1 87 ? 6.150 -0.821 3.663 1.00 98.56 87 ILE A N 1
ATOM 684 C CA . ILE A 1 87 ? 5.560 -0.861 2.320 1.00 98.56 87 ILE A CA 1
ATOM 685 C C . ILE A 1 87 ? 6.489 -0.177 1.309 1.00 98.56 87 ILE A C 1
ATOM 687 O O . ILE A 1 87 ? 6.683 -0.705 0.217 1.00 98.56 87 ILE A O 1
ATOM 691 N N . LEU A 1 88 ? 7.073 0.982 1.638 1.00 98.12 88 LEU A N 1
ATOM 692 C CA . LEU A 1 88 ? 7.959 1.699 0.717 1.00 98.12 88 LEU A CA 1
ATOM 693 C C . LEU A 1 88 ? 9.224 0.899 0.381 1.00 98.12 88 LEU A C 1
ATOM 695 O O . LEU A 1 88 ? 9.614 0.858 -0.789 1.00 98.12 88 LEU A O 1
ATOM 699 N N . GLU A 1 89 ? 9.846 0.245 1.363 1.00 97.62 89 GLU A N 1
ATOM 700 C CA . GLU A 1 89 ? 11.002 -0.622 1.107 1.00 97.62 89 GLU A CA 1
ATOM 701 C C . GLU A 1 89 ? 10.609 -1.804 0.215 1.00 97.62 89 GLU A C 1
ATOM 703 O O . GLU A 1 89 ? 11.290 -2.077 -0.777 1.00 97.62 89 GLU A O 1
ATOM 708 N N . LYS A 1 90 ? 9.452 -2.434 0.457 1.00 98.19 90 LYS A N 1
ATOM 709 C CA . LYS A 1 90 ? 8.996 -3.534 -0.402 1.00 98.19 90 LYS A CA 1
ATOM 710 C C . LYS A 1 90 ? 8.655 -3.082 -1.823 1.00 98.19 90 LYS A C 1
ATOM 712 O O . LYS A 1 90 ? 8.991 -3.750 -2.800 1.00 98.19 90 LYS A O 1
ATOM 717 N N . VAL A 1 91 ? 8.031 -1.914 -1.957 1.00 97.69 91 VAL A N 1
ATOM 718 C CA . VAL A 1 91 ? 7.779 -1.264 -3.249 1.00 97.69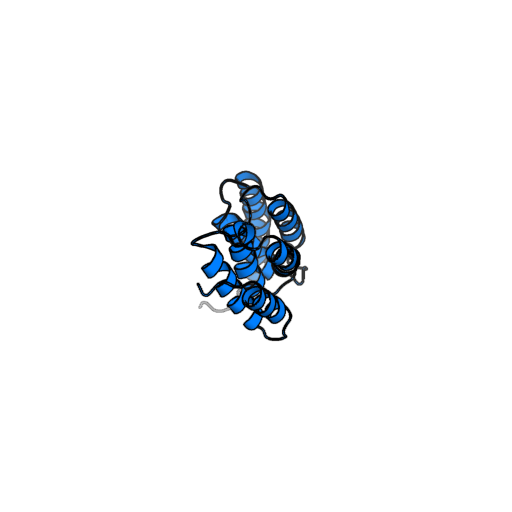 91 VAL A CA 1
ATOM 719 C C . VAL A 1 91 ? 9.093 -1.008 -3.979 1.00 97.69 91 VAL A C 1
ATOM 721 O O . VAL A 1 91 ? 9.194 -1.292 -5.169 1.00 97.69 91 VAL A O 1
ATOM 724 N N . ARG A 1 92 ? 10.123 -0.527 -3.281 1.00 95.81 92 ARG A N 1
ATOM 725 C CA . ARG A 1 92 ? 11.446 -0.283 -3.862 1.00 95.81 92 ARG A CA 1
ATOM 726 C C . ARG A 1 92 ? 12.093 -1.561 -4.398 1.00 95.81 92 ARG A C 1
ATOM 728 O O . ARG A 1 92 ? 12.688 -1.502 -5.472 1.00 95.81 92 ARG A O 1
ATOM 735 N N . GLU A 1 93 ? 11.965 -2.687 -3.696 1.00 95.94 93 GLU A N 1
ATOM 736 C CA . GLU A 1 93 ? 12.415 -4.001 -4.187 1.00 95.94 93 GLU A CA 1
ATOM 737 C C . GLU A 1 93 ? 11.672 -4.416 -5.464 1.00 95.94 93 GLU A C 1
ATOM 739 O O . GLU A 1 93 ? 12.286 -4.888 -6.421 1.00 95.94 93 GLU A O 1
ATOM 744 N N . ASN A 1 94 ? 10.356 -4.190 -5.499 1.00 96.94 94 ASN A N 1
ATOM 745 C CA . ASN A 1 94 ? 9.504 -4.550 -6.629 1.00 96.94 94 ASN A CA 1
ATOM 746 C C . ASN A 1 94 ? 9.589 -3.577 -7.815 1.00 96.94 94 ASN A C 1
ATOM 748 O O . ASN A 1 94 ? 9.082 -3.905 -8.884 1.00 96.94 94 ASN A O 1
ATOM 752 N N . LEU A 1 95 ? 10.255 -2.421 -7.688 1.00 95.12 95 LEU A N 1
ATOM 753 C CA . LEU A 1 95 ? 10.564 -1.506 -8.801 1.00 95.12 95 LEU A CA 1
ATOM 754 C C . LEU A 1 95 ? 11.729 -2.032 -9.658 1.00 95.12 95 LEU A C 1
ATOM 756 O O . LEU A 1 95 ? 12.739 -1.360 -9.892 1.00 95.12 95 LEU A O 1
ATOM 760 N N . ASN A 1 96 ? 11.544 -3.258 -10.132 1.00 90.75 96 ASN A N 1
ATOM 761 C CA . ASN A 1 96 ? 12.371 -4.000 -11.062 1.00 90.75 96 ASN A CA 1
ATOM 762 C C . ASN A 1 96 ? 11.449 -4.557 -12.167 1.00 90.75 96 ASN A C 1
ATOM 764 O O . ASN A 1 96 ? 10.489 -5.240 -11.810 1.00 90.75 96 ASN A O 1
ATOM 768 N N . PRO A 1 97 ? 11.706 -4.307 -13.465 1.00 89.69 97 PRO A N 1
ATOM 769 C CA . PRO A 1 97 ? 10.876 -4.821 -14.562 1.00 89.69 97 PRO A CA 1
ATOM 770 C C . PRO A 1 97 ? 10.671 -6.345 -14.566 1.00 89.69 97 PRO A C 1
ATOM 772 O O . PRO A 1 97 ? 9.637 -6.812 -15.027 1.00 89.69 97 PRO A O 1
ATOM 775 N N . GLU A 1 98 ? 11.613 -7.108 -14.006 1.00 92.25 98 GLU A N 1
ATOM 776 C CA . GLU A 1 98 ? 11.521 -8.571 -13.855 1.00 92.25 98 GLU A CA 1
ATOM 777 C C . GLU A 1 98 ? 10.552 -9.008 -12.734 1.00 92.25 98 GLU A C 1
ATOM 779 O O . GLU A 1 98 ? 10.205 -10.182 -12.618 1.00 92.25 98 GLU A O 1
ATOM 784 N N . SER A 1 99 ? 10.125 -8.088 -11.862 1.00 95.69 99 SER A N 1
ATOM 785 C CA . SER A 1 99 ? 9.180 -8.401 -10.789 1.00 95.69 99 SER A CA 1
ATOM 786 C C . SER A 1 99 ? 7.772 -8.586 -11.349 1.00 95.69 99 SER A C 1
ATOM 788 O O . SER A 1 99 ? 7.223 -7.696 -12.003 1.00 95.69 99 SER A O 1
ATOM 790 N N . SER A 1 100 ? 7.111 -9.681 -10.967 1.00 97.19 100 SER A N 1
ATOM 791 C CA . SER A 1 100 ? 5.681 -9.904 -11.233 1.00 97.19 100 SER A CA 1
ATOM 792 C C . SER A 1 100 ? 4.776 -8.809 -10.652 1.00 97.19 100 SER A C 1
ATOM 794 O O . SER A 1 100 ? 3.623 -8.673 -11.062 1.00 97.19 100 SER A O 1
ATOM 796 N N . HIS A 1 101 ? 5.284 -8.016 -9.705 1.00 98.00 101 HIS A N 1
ATOM 797 C CA . HIS A 1 101 ? 4.556 -6.946 -9.025 1.00 98.00 101 HIS A CA 1
ATOM 798 C C . HIS A 1 101 ? 5.020 -5.544 -9.438 1.00 98.00 101 HIS A C 1
ATOM 800 O O . HIS A 1 101 ? 4.666 -4.565 -8.780 1.00 98.00 101 HIS A O 1
ATOM 806 N N . TYR A 1 102 ? 5.770 -5.415 -10.537 1.00 96.81 102 TYR A N 1
ATOM 807 C CA . TYR A 1 102 ? 6.331 -4.140 -10.992 1.00 96.81 102 TYR A CA 1
ATOM 808 C C . TYR A 1 102 ? 5.281 -3.027 -11.156 1.00 96.81 102 TYR A C 1
ATOM 810 O O . TYR A 1 102 ? 5.416 -1.941 -10.591 1.00 96.81 102 TYR A O 1
ATOM 818 N N . LEU A 1 103 ? 4.179 -3.307 -11.862 1.00 96.94 103 LEU A N 1
ATOM 819 C CA . LEU A 1 103 ? 3.094 -2.332 -12.059 1.00 96.94 103 LEU A CA 1
ATOM 820 C C . LEU A 1 103 ? 2.408 -1.950 -10.742 1.00 96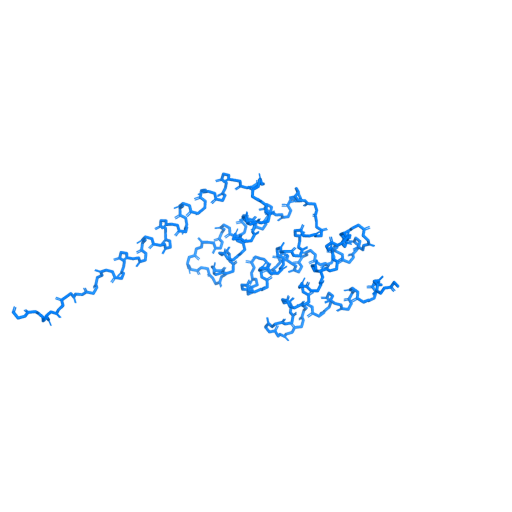.94 103 LEU A C 1
ATOM 822 O O . LEU A 1 103 ? 2.054 -0.789 -10.529 1.00 96.94 103 LEU A O 1
ATOM 826 N N . THR A 1 104 ? 2.232 -2.922 -9.849 1.00 98.25 104 THR A N 1
ATOM 827 C CA . THR A 1 104 ? 1.676 -2.697 -8.513 1.00 98.25 104 THR A CA 1
ATOM 828 C C . THR A 1 104 ? 2.582 -1.774 -7.708 1.00 98.25 104 THR A C 1
ATOM 830 O O . THR A 1 104 ? 2.088 -0.814 -7.121 1.00 98.25 104 THR A O 1
ATOM 833 N N . ALA A 1 105 ? 3.897 -1.987 -7.760 1.00 98.19 105 ALA A N 1
ATOM 834 C CA . ALA A 1 105 ? 4.885 -1.153 -7.090 1.00 98.19 105 ALA A CA 1
ATOM 835 C C . ALA A 1 105 ? 4.891 0.292 -7.616 1.00 98.19 105 ALA A C 1
ATOM 837 O O . ALA A 1 105 ? 4.944 1.227 -6.819 1.00 98.19 105 ALA A O 1
ATOM 838 N N . ILE A 1 106 ? 4.749 0.504 -8.931 1.00 97.44 106 ILE A N 1
ATOM 839 C CA . ILE A 1 106 ? 4.613 1.855 -9.509 1.00 97.44 106 ILE A CA 1
ATOM 840 C C . ILE A 1 106 ? 3.366 2.559 -8.960 1.00 97.44 106 ILE A C 1
ATOM 842 O O . ILE A 1 106 ? 3.443 3.707 -8.513 1.00 97.44 106 ILE A O 1
ATOM 846 N N . VAL A 1 107 ? 2.214 1.880 -8.966 1.00 98.44 107 VAL A N 1
ATOM 847 C CA . VAL A 1 107 ? 0.960 2.454 -8.452 1.00 98.44 107 VAL A CA 1
ATOM 848 C C . VAL A 1 107 ? 1.048 2.721 -6.952 1.00 98.44 107 VAL A C 1
ATOM 850 O O . VAL A 1 107 ? 0.596 3.770 -6.484 1.00 98.44 107 VAL A O 1
ATOM 853 N N . ALA A 1 108 ? 1.662 1.807 -6.205 1.00 98.56 108 ALA A N 1
ATOM 854 C CA . ALA A 1 108 ? 1.876 1.954 -4.780 1.00 98.56 108 ALA A CA 1
ATOM 855 C C . ALA A 1 108 ? 2.760 3.169 -4.463 1.00 98.56 108 ALA A C 1
ATOM 857 O O . ALA A 1 108 ? 2.352 4.038 -3.692 1.00 98.56 108 ALA A O 1
ATOM 858 N N . LEU A 1 109 ? 3.912 3.291 -5.133 1.00 98.38 109 LEU A N 1
ATOM 859 C CA . LEU A 1 109 ? 4.809 4.444 -5.017 1.00 98.38 109 LEU A CA 1
ATOM 860 C C . LEU A 1 109 ? 4.073 5.756 -5.308 1.00 98.38 109 LEU A C 1
ATOM 862 O O . LEU A 1 109 ? 4.190 6.708 -4.539 1.00 98.38 109 LEU A O 1
ATOM 866 N N . GLY A 1 110 ? 3.292 5.801 -6.392 1.00 98.00 110 GLY A N 1
ATOM 867 C CA . GLY A 1 110 ? 2.531 6.990 -6.774 1.00 98.00 110 GLY A CA 1
ATOM 868 C C . GLY A 1 110 ? 1.541 7.428 -5.692 1.00 98.00 110 GLY A C 1
ATOM 869 O O . GLY A 1 110 ? 1.451 8.614 -5.374 1.00 98.00 110 GLY A O 1
ATOM 870 N N . HIS A 1 111 ? 0.838 6.481 -5.067 1.00 98.38 111 HIS A N 1
ATOM 871 C CA . HIS A 1 111 ? -0.097 6.798 -3.987 1.00 98.38 111 HIS A CA 1
ATOM 872 C C . HIS A 1 111 ? 0.581 7.092 -2.644 1.00 98.38 111 HIS A C 1
ATOM 874 O O . HIS A 1 111 ? 0.042 7.897 -1.884 1.00 98.38 111 HIS A O 1
ATOM 880 N N . LEU A 1 112 ? 1.754 6.522 -2.351 1.00 98.12 112 LEU A N 1
ATOM 881 C CA . LEU A 1 112 ? 2.570 6.957 -1.211 1.00 98.12 112 LEU A CA 1
ATOM 882 C C . LEU A 1 112 ? 3.026 8.407 -1.407 1.00 98.12 112 LEU A C 1
ATOM 884 O O . LEU A 1 112 ? 2.829 9.227 -0.515 1.00 98.12 112 LEU A O 1
ATOM 888 N N . ALA A 1 113 ? 3.536 8.746 -2.595 1.00 97.25 113 ALA A N 1
ATOM 889 C CA . ALA A 1 113 ? 3.958 10.103 -2.940 1.00 97.25 113 ALA A CA 1
ATOM 890 C C . ALA A 1 113 ? 2.819 11.119 -2.834 1.00 97.25 113 ALA A C 1
ATOM 892 O O . ALA A 1 113 ? 3.001 12.209 -2.300 1.00 97.25 113 ALA A O 1
ATOM 893 N N . GLN A 1 114 ? 1.636 10.749 -3.329 1.00 96.62 114 GLN A N 1
ATOM 894 C CA . GLN A 1 114 ? 0.468 11.621 -3.321 1.00 96.62 114 GLN A CA 1
ATOM 895 C C . GLN A 1 114 ? -0.073 11.870 -1.908 1.00 96.62 114 GLN A C 1
ATOM 897 O O . GLN A 1 114 ? -0.466 12.991 -1.596 1.00 96.62 114 GLN A O 1
ATOM 902 N N . ASN A 1 115 ? -0.155 10.828 -1.076 1.00 96.00 115 ASN A N 1
ATOM 903 C CA . ASN A 1 115 ? -0.818 10.923 0.227 1.00 96.00 115 ASN A CA 1
ATOM 904 C C . ASN A 1 115 ? 0.142 11.334 1.358 1.00 96.00 115 ASN A C 1
ATOM 906 O O . ASN A 1 115 ? -0.289 11.947 2.334 1.00 96.00 115 ASN A O 1
ATOM 910 N N . LEU A 1 116 ? 1.437 11.019 1.234 1.00 95.31 116 LEU A N 1
ATOM 911 C CA . LEU A 1 116 ? 2.472 11.263 2.245 1.00 95.31 116 LEU A CA 1
ATOM 912 C C . LEU A 1 116 ? 3.677 12.048 1.670 1.00 95.31 116 LEU A C 1
ATOM 914 O O . LEU A 1 116 ? 4.820 11.608 1.836 1.00 95.31 116 LEU A O 1
ATOM 918 N N . PRO A 1 117 ? 3.468 13.208 1.013 1.00 92.88 117 PRO A N 1
ATOM 919 C CA . PRO A 1 117 ? 4.542 13.938 0.327 1.00 92.88 117 PRO A CA 1
ATOM 920 C C . PRO A 1 117 ? 5.675 14.373 1.269 1.00 92.88 117 PRO A C 1
ATOM 922 O O . PRO A 1 117 ? 6.847 14.294 0.908 1.00 92.88 117 PRO A O 1
ATOM 925 N N . GLU A 1 118 ? 5.333 14.747 2.503 1.00 93.56 118 GLU A N 1
ATOM 926 C CA . GLU A 1 118 ? 6.296 15.224 3.505 1.00 93.56 118 GLU A CA 1
ATOM 927 C C . GLU A 1 118 ? 7.079 14.095 4.189 1.00 93.56 118 GLU A C 1
ATOM 929 O O . GLU A 1 118 ? 8.141 14.336 4.758 1.00 93.56 118 GLU A O 1
ATOM 934 N N . LYS A 1 119 ? 6.584 12.850 4.142 1.00 94.00 119 LYS A N 1
ATOM 935 C CA . LYS A 1 119 ? 7.206 11.730 4.869 1.00 94.00 119 LYS A CA 1
ATOM 936 C C . LYS A 1 119 ? 8.428 11.171 4.144 1.00 94.00 119 LYS A C 1
ATOM 938 O O . LYS A 1 119 ? 9.395 10.770 4.784 1.00 94.00 119 LYS A O 1
ATOM 943 N N . PHE A 1 120 ? 8.398 11.155 2.810 1.00 93.44 120 PHE A N 1
ATOM 944 C CA . PHE A 1 120 ? 9.405 10.476 1.987 1.00 93.44 120 PHE A CA 1
ATOM 945 C C . PHE A 1 120 ? 10.047 11.346 0.886 1.00 93.44 120 PHE A C 1
ATOM 947 O O . PHE A 1 120 ? 10.361 10.818 -0.187 1.00 93.44 120 PHE A O 1
ATOM 954 N N . PRO A 1 121 ? 10.289 12.658 1.084 1.00 92.88 121 PRO A N 1
ATOM 955 C CA . PRO A 1 121 ? 10.654 13.558 -0.012 1.00 92.88 121 PRO A CA 1
ATOM 956 C C . PRO A 1 121 ? 11.959 13.142 -0.708 1.00 92.88 121 PRO A C 1
ATOM 958 O O . PRO A 1 121 ? 12.030 13.073 -1.937 1.00 92.88 121 PRO A O 1
ATOM 961 N N . ALA A 1 122 ? 12.994 12.798 0.064 1.00 94.75 122 ALA A N 1
ATOM 962 C CA . ALA A 1 122 ? 14.289 12.395 -0.483 1.00 94.75 122 ALA A CA 1
ATOM 963 C C . ALA A 1 122 ? 14.255 10.998 -1.128 1.00 94.75 122 ALA A C 1
ATOM 965 O O . ALA A 1 122 ? 14.823 10.797 -2.205 1.00 94.75 122 ALA A O 1
ATOM 966 N N . GLN A 1 123 ? 13.581 10.039 -0.486 1.00 94.88 123 GLN A N 1
ATOM 967 C CA . GLN A 1 123 ? 13.488 8.656 -0.962 1.00 94.88 123 GLN A CA 1
ATOM 968 C C . GLN A 1 123 ? 12.710 8.581 -2.277 1.00 94.88 123 GLN A C 1
ATOM 970 O O . GLN A 1 123 ? 13.214 8.022 -3.251 1.00 94.88 123 GLN A O 1
ATOM 975 N N . ILE A 1 124 ? 11.540 9.224 -2.348 1.00 95.19 124 ILE A N 1
ATOM 976 C CA . ILE A 1 124 ? 10.716 9.260 -3.562 1.00 95.19 124 ILE A CA 1
ATOM 977 C C . ILE A 1 124 ? 11.458 9.973 -4.690 1.00 95.19 124 ILE A C 1
ATOM 979 O O . ILE A 1 124 ? 11.526 9.438 -5.795 1.00 95.19 124 ILE A O 1
ATOM 983 N N . LYS A 1 125 ? 12.098 11.119 -4.421 1.00 94.94 125 LYS A N 1
ATOM 984 C CA . LYS A 1 125 ? 12.915 11.822 -5.425 1.00 94.94 125 LYS A CA 1
ATOM 985 C C . LYS A 1 125 ? 14.008 10.921 -6.011 1.00 94.94 125 LYS A C 1
ATOM 987 O O . LYS A 1 125 ? 14.204 10.899 -7.226 1.00 94.94 125 LYS A O 1
ATOM 992 N N . ASN A 1 126 ? 14.712 10.173 -5.161 1.00 95.81 126 ASN A N 1
ATOM 993 C CA . ASN A 1 126 ? 15.770 9.259 -5.591 1.00 95.81 126 ASN A CA 1
ATOM 994 C C . ASN A 1 126 ? 15.209 8.098 -6.431 1.00 95.81 126 ASN A C 1
ATOM 996 O O . ASN A 1 126 ? 15.694 7.851 -7.538 1.00 95.81 126 ASN A O 1
ATOM 1000 N N . ILE A 1 127 ? 14.152 7.439 -5.944 1.00 95.75 127 ILE A N 1
ATOM 1001 C CA . ILE A 1 127 ? 13.487 6.336 -6.647 1.00 95.75 127 ILE A CA 1
ATOM 1002 C C . ILE A 1 127 ? 12.986 6.801 -8.017 1.00 95.75 127 ILE A C 1
ATOM 1004 O O . ILE A 1 127 ? 13.294 6.165 -9.021 1.00 95.75 127 ILE A O 1
ATOM 1008 N N . VAL A 1 128 ? 12.283 7.934 -8.089 1.00 94.12 128 VAL A N 1
ATOM 1009 C CA . VAL A 1 128 ? 11.757 8.470 -9.352 1.00 94.12 128 VAL A CA 1
ATOM 1010 C C . VAL A 1 128 ? 12.889 8.773 -10.331 1.00 94.12 128 VAL A C 1
ATOM 1012 O O . VAL A 1 128 ? 12.830 8.337 -11.477 1.00 94.12 128 VAL A O 1
ATOM 1015 N N . SER A 1 129 ? 13.953 9.448 -9.892 1.00 94.88 129 SER A N 1
ATOM 1016 C CA . SER A 1 129 ? 15.083 9.784 -10.768 1.00 94.88 129 SER A CA 1
ATOM 1017 C C . SER A 1 129 ? 15.780 8.542 -11.338 1.00 94.88 129 SER A C 1
ATOM 1019 O O . SER A 1 129 ? 16.075 8.494 -12.534 1.00 94.88 129 SER A O 1
ATOM 1021 N N . ARG A 1 130 ? 16.032 7.523 -10.507 1.00 92.69 130 ARG A N 1
ATOM 1022 C CA . ARG A 1 130 ? 16.789 6.331 -10.923 1.00 92.69 130 ARG A CA 1
ATOM 1023 C C . ARG A 1 130 ? 15.915 5.279 -11.601 1.00 92.69 130 ARG A C 1
ATOM 1025 O O . ARG A 1 130 ? 16.245 4.836 -12.694 1.00 92.69 130 ARG A O 1
ATOM 1032 N N . LYS A 1 131 ? 14.818 4.877 -10.962 1.00 90.62 131 LYS A N 1
ATOM 1033 C CA . LYS A 1 131 ? 13.980 3.751 -11.400 1.00 90.62 131 LYS A CA 1
ATOM 1034 C C . LYS A 1 131 ? 12.956 4.147 -12.455 1.00 90.62 131 LYS A C 1
ATOM 1036 O O . LYS A 1 131 ? 12.761 3.410 -13.412 1.00 90.62 131 LYS A O 1
ATOM 1041 N N . ILE A 1 132 ? 12.320 5.306 -12.307 1.00 90.62 132 ILE A N 1
ATOM 1042 C CA . ILE A 1 132 ? 11.248 5.716 -13.223 1.00 90.62 132 ILE A CA 1
ATOM 1043 C C . ILE A 1 132 ? 11.827 6.468 -14.424 1.00 90.62 132 ILE A C 1
ATOM 1045 O O . ILE A 1 132 ? 11.652 6.053 -15.560 1.00 90.62 132 ILE A O 1
ATOM 1049 N N . VAL A 1 133 ? 12.571 7.550 -14.202 1.00 90.19 133 VAL A N 1
ATOM 1050 C CA . VAL A 1 133 ? 13.093 8.361 -15.310 1.00 90.19 133 VAL A CA 1
ATOM 1051 C C . VAL A 1 133 ? 14.193 7.612 -16.059 1.00 90.19 133 VAL A C 1
ATOM 1053 O O . VAL A 1 133 ? 14.063 7.359 -17.251 1.00 90.19 133 VAL A O 1
ATOM 1056 N N . LYS A 1 134 ? 15.275 7.230 -15.373 1.00 87.56 134 LYS A N 1
ATOM 1057 C CA . LYS A 1 134 ? 16.438 6.646 -16.052 1.00 87.56 134 LYS A CA 1
ATOM 1058 C C . LYS A 1 134 ? 16.193 5.217 -16.545 1.00 87.56 134 LYS A C 1
ATOM 1060 O O . LYS A 1 134 ? 16.518 4.914 -17.687 1.00 87.56 134 LYS A O 1
ATOM 1065 N N . GLU A 1 135 ? 15.680 4.329 -15.696 1.00 86.94 135 GLU A N 1
ATOM 1066 C CA . GLU A 1 135 ? 15.518 2.914 -16.062 1.00 86.94 135 GLU A CA 1
ATOM 1067 C C . GLU A 1 135 ? 14.254 2.637 -16.886 1.00 86.94 135 GLU A C 1
ATOM 1069 O O . GLU A 1 135 ? 14.358 1.935 -17.883 1.00 86.94 135 GLU A O 1
ATOM 1074 N N . LEU A 1 136 ? 13.089 3.183 -16.519 1.00 83.81 136 LEU A N 1
ATOM 1075 C CA . LEU A 1 136 ? 11.839 2.905 -17.239 1.00 83.81 136 LEU A CA 1
ATOM 1076 C C . LEU A 1 136 ? 11.650 3.782 -18.484 1.00 83.81 136 LEU A C 1
ATOM 1078 O O . LEU A 1 136 ? 11.295 3.256 -19.533 1.00 83.81 136 LEU A O 1
ATOM 1082 N N . LEU A 1 137 ? 11.843 5.101 -18.388 1.00 84.00 137 LEU A N 1
ATOM 1083 C CA . LEU A 1 137 ? 11.542 6.002 -19.509 1.00 84.00 137 LEU A CA 1
ATOM 1084 C C . LEU A 1 137 ? 12.693 6.090 -20.517 1.00 84.00 137 LEU A C 1
ATOM 1086 O O . LEU A 1 137 ? 12.446 5.974 -21.708 1.00 84.00 137 LEU A O 1
ATOM 1090 N N . VAL A 1 138 ? 13.940 6.267 -20.063 1.00 81.88 138 VAL A N 1
ATOM 1091 C CA . VAL A 1 138 ? 15.081 6.513 -20.971 1.00 81.88 138 VAL A CA 1
ATOM 1092 C C . VAL A 1 138 ? 15.625 5.227 -21.608 1.00 81.88 138 VAL A C 1
ATOM 1094 O O . VAL A 1 138 ? 15.734 5.153 -22.831 1.00 81.88 138 VAL A O 1
ATOM 1097 N N . LYS A 1 139 ? 15.933 4.181 -20.826 1.00 76.06 139 LYS A N 1
ATOM 1098 C CA . LYS A 1 139 ? 16.494 2.937 -21.397 1.00 76.06 139 LYS A CA 1
ATOM 1099 C C . LYS A 1 139 ? 15.540 2.228 -22.362 1.00 76.06 139 LYS A C 1
ATOM 1101 O O . LYS A 1 139 ? 15.997 1.705 -23.372 1.00 76.06 139 LYS A O 1
ATOM 1106 N N . ASN A 1 140 ? 14.233 2.239 -22.088 1.00 61.75 140 ASN A N 1
ATOM 1107 C CA . ASN A 1 140 ? 13.261 1.615 -22.990 1.00 61.75 140 ASN A CA 1
ATOM 1108 C C . ASN A 1 140 ? 13.144 2.373 -24.325 1.00 61.75 140 ASN A C 1
ATOM 1110 O O . ASN A 1 140 ? 13.013 1.743 -25.373 1.00 61.75 140 ASN A O 1
ATOM 1114 N N . THR A 1 141 ? 13.277 3.707 -24.321 1.00 59.94 141 THR A N 1
ATOM 1115 C CA . THR A 1 141 ? 13.310 4.486 -25.572 1.00 59.94 141 THR A CA 1
ATOM 1116 C C . THR A 1 141 ? 14.565 4.225 -26.407 1.00 59.94 141 THR A C 1
ATOM 1118 O O . THR A 1 141 ? 14.489 4.220 -27.634 1.00 59.94 141 THR A O 1
ATOM 1121 N N . GLU A 1 142 ? 15.714 3.946 -25.780 1.00 57.16 142 GLU A N 1
ATOM 1122 C CA . GLU A 1 142 ? 16.943 3.575 -26.499 1.00 57.16 142 GLU A CA 1
ATOM 1123 C C . GLU A 1 142 ? 16.804 2.212 -27.200 1.00 57.16 142 GLU A C 1
ATOM 1125 O O . GLU A 1 142 ? 17.271 2.057 -28.328 1.00 57.16 142 GLU A O 1
ATOM 1130 N N . SER A 1 143 ? 16.104 1.245 -26.591 1.00 55.72 143 SER A N 1
ATOM 1131 C CA . SER A 1 143 ? 15.842 -0.058 -27.220 1.00 55.72 143 SER A CA 1
ATOM 1132 C C . SER A 1 143 ? 14.848 0.005 -28.387 1.00 55.72 143 SER A C 1
ATOM 1134 O O . SER A 1 143 ? 15.042 -0.695 -29.378 1.00 55.72 143 SER A O 1
ATOM 1136 N N . GLU A 1 144 ? 13.827 0.868 -28.329 1.00 53.41 144 GLU A N 1
ATOM 1137 C CA . GLU A 1 144 ? 12.864 1.050 -29.434 1.00 53.41 144 GLU A CA 1
ATOM 1138 C C . GLU A 1 144 ? 13.439 1.858 -30.614 1.00 53.41 144 GLU A C 1
ATOM 1140 O O . GLU A 1 144 ? 12.966 1.739 -31.743 1.00 53.41 144 GLU A O 1
ATOM 1145 N N . SER A 1 145 ? 14.517 2.617 -30.395 1.00 50.38 145 SER A N 1
ATOM 1146 C CA . SER A 1 145 ? 15.178 3.441 -31.422 1.00 50.38 145 SER A CA 1
ATOM 1147 C C . SER A 1 145 ? 16.051 2.644 -32.410 1.00 50.38 145 SER A C 1
ATOM 1149 O O . SER A 1 145 ? 16.756 3.238 -33.222 1.00 50.38 145 SER A O 1
ATOM 1151 N N . THR A 1 146 ? 16.017 1.306 -32.366 1.00 45.22 146 THR A N 1
ATOM 1152 C CA . THR A 1 146 ? 16.775 0.415 -33.271 1.00 45.22 146 THR A CA 1
ATOM 1153 C C . THR A 1 146 ? 15.913 -0.277 -34.328 1.00 45.22 146 THR A C 1
ATOM 1155 O O . THR A 1 146 ? 16.309 -1.309 -34.866 1.00 45.22 146 THR A O 1
ATOM 1158 N N . MET A 1 147 ? 14.759 0.291 -34.698 1.00 45.62 147 MET A N 1
ATOM 1159 C CA . MET A 1 147 ? 14.167 -0.067 -35.990 1.00 45.62 147 MET A CA 1
ATOM 1160 C C . MET A 1 147 ? 15.085 0.456 -37.105 1.00 45.62 147 MET A C 1
ATOM 1162 O O . MET A 1 147 ? 15.317 1.668 -37.167 1.00 45.62 147 MET A O 1
ATOM 1166 N N . PRO A 1 148 ? 15.631 -0.408 -37.982 1.00 43.72 148 PRO A N 1
ATOM 1167 C CA . PRO A 1 148 ? 16.349 0.063 -39.150 1.00 43.72 148 PRO A CA 1
ATOM 1168 C C . PRO A 1 148 ? 15.369 0.893 -39.975 1.00 43.72 148 PRO A C 1
ATOM 1170 O O . PRO A 1 148 ? 14.296 0.411 -40.340 1.00 43.72 148 PRO A O 1
ATOM 1173 N N . LEU A 1 149 ? 15.735 2.137 -40.273 1.00 50.78 149 LEU A N 1
ATOM 1174 C CA . LEU A 1 149 ? 15.141 2.903 -41.364 1.00 50.78 149 LEU A CA 1
ATOM 1175 C C . LEU A 1 149 ? 15.508 2.204 -42.684 1.00 50.78 149 LEU A C 1
ATOM 1177 O O . LEU A 1 149 ? 16.346 2.684 -43.443 1.00 50.78 149 LEU A O 1
ATOM 1181 N N . GLU A 1 150 ? 14.924 1.037 -42.952 1.00 48.66 150 GLU A N 1
ATOM 1182 C CA . GLU A 1 150 ? 14.911 0.481 -44.296 1.00 48.66 150 GLU A CA 1
ATOM 1183 C C . GLU A 1 150 ? 13.908 1.282 -45.126 1.00 48.66 150 GLU A C 1
ATOM 1185 O O . GLU A 1 150 ? 12.695 1.165 -44.987 1.00 48.66 150 GLU A O 1
ATOM 1190 N N . ASN A 1 151 ? 14.491 2.103 -46.001 1.00 53.53 151 ASN A N 1
ATOM 1191 C CA . ASN A 1 151 ? 14.032 2.383 -47.354 1.00 53.53 151 ASN A CA 1
ATOM 1192 C C . ASN A 1 151 ? 12.589 2.869 -47.511 1.00 53.53 151 ASN A C 1
ATOM 1194 O O . ASN A 1 151 ? 11.677 2.068 -47.680 1.00 53.53 151 ASN A O 1
ATOM 1198 N N . THR A 1 152 ? 12.411 4.187 -47.644 1.00 47.62 152 THR A N 1
ATOM 1199 C CA . THR A 1 152 ? 11.832 4.813 -48.858 1.00 47.62 152 THR A CA 1
ATOM 1200 C C . THR A 1 152 ? 11.629 6.311 -48.647 1.00 47.62 152 THR A C 1
ATOM 1202 O O . THR A 1 152 ? 10.592 6.750 -48.165 1.00 47.62 152 THR A O 1
ATOM 1205 N N . TRP A 1 153 ? 12.603 7.111 -49.073 1.00 51.06 153 TRP A N 1
ATOM 1206 C CA . TRP A 1 153 ? 12.346 8.471 -49.543 1.00 51.06 153 TRP A CA 1
ATOM 1207 C C . TRP A 1 153 ? 13.074 8.609 -50.879 1.00 51.06 153 TRP A C 1
ATOM 1209 O O . TRP A 1 153 ? 14.213 8.161 -50.994 1.00 51.06 153 TRP A O 1
ATOM 1219 N N . CYS A 1 154 ? 12.333 9.084 -51.881 1.00 48.19 154 CYS A N 1
ATOM 1220 C CA . CYS A 1 154 ? 12.748 9.207 -53.279 1.00 48.19 154 CYS A CA 1
ATOM 1221 C C . CYS A 1 154 ? 14.042 10.008 -53.447 1.00 48.19 154 CYS A C 1
ATOM 1223 O O . CYS A 1 154 ? 14.210 11.001 -52.702 1.00 48.19 154 CYS A O 1
#

Sequence (154 aa):
HFMHTDVLKHLISLLQMEGENIAPLVLSVLTFLGKFKSLCEQFPNEVAELIPICKAFAESGKPKQAKQAIRCLYVNLDKNDPLFNEILEKVRENLNPESSHYLTAIVALGHLAQNLPEKFPAQIKNIVSRKIVKELLVKNTESESTMPLENTWC